Protein AF-A0AA38IL28-F1 (afdb_monomer)

Organism: NCBI:txid2755281

Sequence (100 aa):
MLLVDDINLVKEFKQQANAVRGNIGTRVSQKLDEVLNKNAGFGVLSDVASVLQGQKMENLELDSTLVAKFKFAPTTSVDVKGTFSVIEVGLENVVRYVRD

Solvent-accessible surface area (backbone atoms only — not comparable to full-atom values): 6073 Å² total; per-residue (Å²): 118,45,28,50,57,56,50,47,51,52,52,52,50,48,54,56,40,62,66,41,75,59,74,66,23,52,53,52,35,51,51,49,51,54,55,53,71,71,33,60,65,58,51,55,51,48,52,47,30,41,44,75,73,70,47,89,74,93,83,62,99,57,66,75,88,51,50,74,73,43,50,62,42,66,90,47,83,74,53,46,79,81,43,61,88,77,47,72,89,77,34,82,77,57,60,56,66,78,74,113

pLDDT: mean 79.2, std 20.26, range [32.31, 97.12]

Secondary structure (DSSP, 8-state):
--HHHHHHHHHHHHHHHHH--HHHHHHHHHHHHHHHHH-HHHHHHHHHHHHHTT---S--SS-GGGGGGGGG--SSTTTHHHHHHHHTTT-TTTTGGGT-

Mean predicted aligned error: 9.3 Å

Radius of gyration: 14.89 Å; Cα contacts (8 Å, |Δi|>4): 66; chains: 1; bounding box: 42×22×35 Å

Structure (mmCIF, N/CA/C/O backbone):
data_AF-A0AA38IL28-F1
#
_entry.id   AF-A0AA38IL28-F1
#
loop_
_atom_site.group_PDB
_atom_site.id
_atom_site.type_symbol
_atom_site.label_atom_id
_atom_site.label_alt_id
_atom_site.label_comp_id
_atom_site.label_asym_id
_atom_site.label_entity_id
_atom_site.label_seq_id
_atom_site.pdbx_PDB_ins_code
_atom_site.Cartn_x
_atom_site.Cartn_y
_atom_site.Cartn_z
_atom_site.occupancy
_atom_site.B_iso_or_equiv
_atom_site.auth_seq_id
_atom_site.auth_comp_id
_atom_site.auth_asym_id
_atom_site.auth_atom_id
_atom_site.pdbx_PDB_model_num
ATOM 1 N N . MET A 1 1 ? 9.561 -11.979 -0.006 1.00 71.00 1 MET A N 1
ATOM 2 C CA . MET A 1 1 ? 8.154 -11.684 -0.341 1.00 71.00 1 MET A CA 1
ATOM 3 C C . MET A 1 1 ? 8.171 -10.726 -1.530 1.00 71.00 1 MET A C 1
ATOM 5 O O . MET A 1 1 ? 9.170 -10.019 -1.665 1.00 71.00 1 MET A O 1
ATOM 9 N N . LEU A 1 2 ? 7.230 -10.802 -2.479 1.00 89.62 2 LEU A N 1
ATOM 10 C CA . LEU A 1 2 ? 7.201 -9.824 -3.577 1.00 89.62 2 LEU A CA 1
ATOM 11 C C . LEU A 1 2 ? 6.631 -8.515 -3.044 1.00 89.62 2 LEU A C 1
ATOM 13 O O . LEU A 1 2 ? 5.666 -8.550 -2.292 1.00 89.62 2 LEU A O 1
ATOM 17 N N . LEU A 1 3 ? 7.134 -7.376 -3.522 1.00 89.12 3 LEU A N 1
ATOM 18 C CA . LEU A 1 3 ? 6.597 -6.064 -3.141 1.00 89.12 3 LEU A CA 1
ATOM 19 C C . LEU A 1 3 ? 5.072 -5.991 -3.329 1.00 89.12 3 LEU A C 1
ATOM 21 O O . LEU A 1 3 ? 4.349 -5.432 -2.511 1.00 89.12 3 LEU A O 1
ATOM 25 N N . VAL A 1 4 ? 4.583 -6.582 -4.418 1.00 93.75 4 VAL A N 1
ATOM 26 C CA . VAL A 1 4 ? 3.153 -6.659 -4.719 1.00 93.75 4 VAL A CA 1
ATOM 27 C C . VAL A 1 4 ? 2.376 -7.389 -3.620 1.00 93.75 4 VAL A C 1
ATOM 29 O O . VAL A 1 4 ? 1.303 -6.928 -3.236 1.00 93.75 4 VAL A O 1
ATOM 32 N N . ASP A 1 5 ? 2.917 -8.490 -3.102 1.00 92.69 5 ASP A N 1
ATOM 33 C CA . ASP A 1 5 ? 2.271 -9.283 -2.055 1.00 92.69 5 ASP A CA 1
ATOM 34 C C . ASP A 1 5 ? 2.217 -8.489 -0.743 1.00 92.69 5 ASP A C 1
ATOM 36 O O . ASP A 1 5 ? 1.166 -8.417 -0.108 1.00 92.69 5 ASP A O 1
ATOM 40 N N . ASP A 1 6 ? 3.315 -7.824 -0.377 1.00 91.56 6 ASP A N 1
ATOM 41 C CA . ASP A 1 6 ? 3.411 -6.976 0.816 1.00 91.56 6 ASP A CA 1
ATOM 42 C C . ASP A 1 6 ? 2.395 -5.827 0.786 1.00 91.56 6 ASP A C 1
ATOM 44 O O . ASP A 1 6 ? 1.657 -5.599 1.748 1.00 91.56 6 ASP A O 1
ATOM 48 N N . ILE A 1 7 ? 2.333 -5.100 -0.334 1.00 94.38 7 ILE A N 1
ATOM 49 C CA . ILE A 1 7 ? 1.395 -3.987 -0.506 1.00 94.38 7 ILE A CA 1
ATOM 50 C C . ILE A 1 7 ? -0.049 -4.490 -0.451 1.00 94.38 7 ILE A C 1
ATOM 52 O O . ILE A 1 7 ? -0.899 -3.848 0.174 1.00 94.38 7 ILE A O 1
ATOM 56 N N . ASN A 1 8 ? -0.339 -5.634 -1.072 1.00 94.56 8 ASN A N 1
ATOM 57 C CA . ASN A 1 8 ? -1.669 -6.233 -1.027 1.00 94.56 8 ASN A CA 1
ATOM 58 C C . ASN A 1 8 ? -2.055 -6.636 0.399 1.00 94.56 8 ASN A C 1
ATOM 60 O O . ASN A 1 8 ? -3.158 -6.309 0.826 1.00 94.56 8 ASN A O 1
ATOM 64 N N . LEU A 1 9 ? -1.138 -7.228 1.168 1.00 94.88 9 LEU A N 1
ATOM 65 C CA . LEU A 1 9 ? -1.375 -7.584 2.567 1.00 94.88 9 LEU A CA 1
ATOM 66 C C . LEU A 1 9 ? -1.753 -6.359 3.413 1.00 94.88 9 LEU A C 1
ATOM 68 O O . LEU A 1 9 ? -2.705 -6.403 4.193 1.00 94.88 9 LEU A O 1
ATOM 72 N N . VAL A 1 10 ? -1.053 -5.234 3.235 1.00 93.81 10 VAL A N 1
ATOM 73 C CA . VAL A 1 10 ? -1.384 -3.983 3.941 1.00 93.81 10 VAL A CA 1
ATOM 74 C C . VAL A 1 10 ? -2.744 -3.432 3.495 1.00 93.81 10 VAL A C 1
ATOM 76 O O . VAL A 1 10 ? -3.526 -2.976 4.334 1.00 93.81 10 VAL A O 1
ATOM 79 N N . LYS A 1 11 ? -3.065 -3.491 2.196 1.00 94.56 11 LYS A N 1
ATOM 80 C CA . LYS A 1 11 ? -4.373 -3.066 1.663 1.00 94.56 11 LYS A CA 1
ATOM 81 C C . LYS A 1 11 ? -5.515 -3.932 2.205 1.00 94.56 11 LYS A C 1
ATOM 83 O O . LYS A 1 11 ? -6.544 -3.386 2.601 1.00 94.56 11 LYS A O 1
ATOM 88 N N . GLU A 1 12 ? -5.332 -5.246 2.272 1.00 96.56 12 GLU A N 1
ATOM 89 C CA . GLU A 1 12 ? -6.293 -6.186 2.858 1.00 96.56 12 GLU A CA 1
ATOM 90 C C . GLU A 1 12 ? -6.500 -5.913 4.350 1.00 96.56 12 GLU A C 1
ATOM 92 O O . GLU A 1 12 ? -7.638 -5.780 4.803 1.00 96.56 12 GLU A O 1
ATOM 97 N N . PHE A 1 13 ? -5.415 -5.734 5.110 1.00 95.31 13 PHE A N 1
ATOM 98 C CA . PHE A 1 13 ? -5.503 -5.353 6.520 1.00 95.31 13 PHE A CA 1
ATOM 99 C C . PHE A 1 13 ? -6.268 -4.037 6.703 1.00 95.31 13 PHE A C 1
ATOM 101 O O . PHE A 1 13 ? -7.134 -3.940 7.572 1.00 95.31 13 PHE A O 1
ATOM 108 N N . LYS A 1 14 ? -6.014 -3.036 5.852 1.00 95.94 14 LYS A N 1
ATOM 109 C CA . LYS A 1 14 ? -6.750 -1.766 5.872 1.00 95.94 14 LYS A CA 1
ATOM 110 C C . LYS A 1 14 ? -8.245 -1.963 5.626 1.00 95.94 14 LYS A C 1
ATOM 112 O O . LYS A 1 14 ? -9.058 -1.373 6.335 1.00 95.94 14 LYS A O 1
ATOM 117 N N . GLN A 1 15 ? -8.627 -2.802 4.664 1.00 96.44 15 GLN A N 1
ATOM 118 C CA . GLN A 1 15 ? -10.037 -3.123 4.414 1.00 96.44 15 GLN A CA 1
ATOM 119 C C . GLN A 1 15 ? -10.694 -3.779 5.634 1.00 96.44 15 GLN A C 1
ATOM 121 O O . GLN A 1 15 ? -11.798 -3.394 6.018 1.00 96.44 15 GLN A O 1
ATOM 126 N N . GLN A 1 16 ? -10.004 -4.726 6.273 1.00 95.69 16 GLN A N 1
ATOM 127 C CA . GLN A 1 16 ? -10.491 -5.397 7.479 1.00 95.69 16 GLN A CA 1
ATOM 128 C C . GLN A 1 16 ? -10.621 -4.428 8.659 1.00 95.69 16 GLN A C 1
ATOM 130 O O . GLN A 1 16 ? -11.646 -4.436 9.340 1.00 95.69 16 GLN A O 1
ATOM 135 N N . ALA A 1 17 ? -9.632 -3.557 8.873 1.00 94.12 17 ALA A N 1
ATOM 136 C CA . ALA A 1 17 ? -9.667 -2.530 9.912 1.00 94.12 17 ALA A CA 1
ATOM 137 C C . ALA A 1 17 ? -10.856 -1.574 9.720 1.00 94.12 17 ALA A C 1
ATOM 139 O O . ALA A 1 17 ? -11.604 -1.326 10.665 1.00 94.12 17 ALA A O 1
ATOM 140 N N . ASN A 1 18 ? -11.092 -1.135 8.480 1.00 94.44 18 ASN A N 1
ATOM 141 C CA . ASN A 1 18 ? -12.199 -0.244 8.125 1.00 94.44 18 ASN A CA 1
ATOM 142 C C . ASN A 1 18 ? -13.585 -0.895 8.279 1.00 94.44 18 ASN A C 1
ATOM 144 O O . ASN A 1 18 ? -14.587 -0.190 8.395 1.00 94.44 18 ASN A O 1
ATOM 148 N N . ALA A 1 19 ? -13.670 -2.229 8.284 1.00 95.75 19 ALA A N 1
ATOM 149 C CA . ALA A 1 19 ? -14.922 -2.950 8.506 1.00 95.75 19 ALA A CA 1
ATOM 150 C C . ALA A 1 19 ? -15.322 -3.028 9.994 1.00 95.75 19 ALA A C 1
ATOM 152 O O . ALA A 1 19 ? -16.478 -3.339 10.308 1.00 95.75 19 ALA A O 1
ATOM 153 N N . VAL A 1 20 ? -14.398 -2.745 10.923 1.00 95.56 20 VAL A N 1
ATOM 154 C CA . VAL A 1 20 ? -14.662 -2.789 12.367 1.00 95.56 20 VAL A CA 1
ATOM 155 C C . VAL A 1 20 ? -15.522 -1.595 12.780 1.00 95.56 20 VAL A C 1
ATOM 157 O O . VAL A 1 20 ? -15.138 -0.437 12.634 1.00 95.56 20 VAL A O 1
ATOM 160 N N . ARG A 1 21 ? -16.700 -1.877 13.345 1.00 93.69 21 ARG A N 1
ATOM 161 C CA . ARG A 1 21 ? -17.650 -0.848 13.791 1.00 93.69 21 ARG A CA 1
ATOM 162 C C . ARG A 1 21 ? -17.344 -0.333 15.200 1.00 93.69 21 ARG A C 1
ATOM 164 O O . ARG A 1 21 ? -16.724 -1.009 16.017 1.00 93.69 21 ARG A O 1
ATOM 171 N N . GLY A 1 22 ? -17.884 0.847 15.501 1.00 96.69 22 GLY A N 1
ATOM 172 C CA . GLY A 1 22 ? -17.823 1.471 16.822 1.00 96.69 22 GLY A CA 1
ATOM 173 C C . GLY A 1 22 ? -16.564 2.307 17.047 1.00 96.69 22 GLY A C 1
ATOM 174 O O . GLY A 1 22 ? -15.648 2.330 16.231 1.00 96.69 22 GLY A O 1
ATOM 175 N N . ASN A 1 23 ? -16.519 2.998 18.188 1.00 96.62 23 ASN A N 1
ATOM 176 C CA . ASN A 1 23 ? -15.509 4.026 18.470 1.00 96.62 23 ASN A CA 1
ATOM 177 C C . ASN A 1 23 ? -14.066 3.505 18.401 1.00 96.62 23 ASN A C 1
ATOM 179 O O . ASN A 1 23 ? -13.172 4.218 17.950 1.00 96.62 23 ASN A O 1
ATOM 183 N N . ILE A 1 24 ? -13.835 2.261 18.834 1.00 94.38 24 ILE A N 1
ATOM 184 C CA . ILE A 1 24 ? -12.511 1.631 18.764 1.00 94.38 24 ILE A CA 1
ATOM 185 C C . ILE A 1 24 ? -12.122 1.380 17.302 1.00 94.38 24 ILE A C 1
ATOM 187 O O . ILE A 1 24 ? -11.016 1.743 16.912 1.00 94.38 24 ILE A O 1
ATOM 191 N N . GLY A 1 25 ? -13.031 0.836 16.485 1.00 95.62 25 GLY A N 1
ATOM 192 C CA . GLY A 1 25 ? -12.797 0.601 15.056 1.00 95.62 25 GLY A CA 1
ATOM 193 C C . GLY A 1 25 ? -12.488 1.889 14.295 1.00 95.62 25 GLY A C 1
ATOM 194 O O . GLY A 1 25 ? -11.503 1.951 13.558 1.00 95.62 25 GLY A O 1
ATOM 195 N N . THR A 1 26 ? -13.242 2.960 14.570 1.00 97.12 26 THR A N 1
ATOM 196 C CA . THR A 1 26 ? -12.967 4.297 14.023 1.00 97.12 26 THR A CA 1
ATOM 197 C C . THR A 1 26 ? -11.570 4.781 14.405 1.00 97.12 26 THR A C 1
ATOM 199 O O . THR A 1 26 ? -10.820 5.232 13.543 1.00 97.12 26 THR A O 1
ATOM 202 N N . ARG A 1 27 ? -11.184 4.647 15.681 1.00 97.12 27 ARG A N 1
ATOM 203 C CA . ARG A 1 27 ? -9.873 5.097 16.168 1.00 97.12 27 ARG A CA 1
ATOM 204 C C . ARG A 1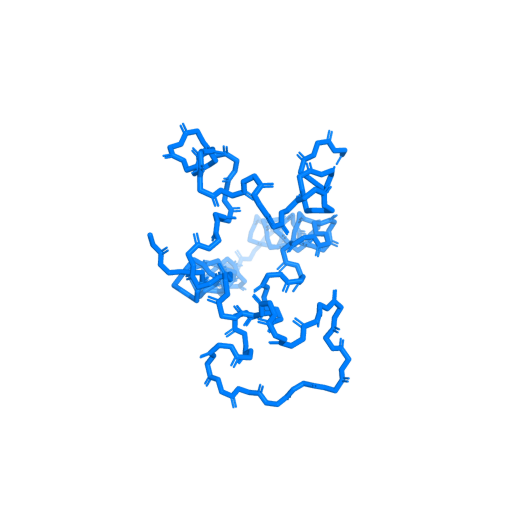 27 ? -8.717 4.305 15.554 1.00 97.12 27 ARG A C 1
ATOM 206 O O . ARG A 1 27 ? -7.685 4.891 15.239 1.00 97.12 27 ARG A O 1
ATOM 213 N N . VAL A 1 28 ? -8.882 2.994 15.377 1.00 96.19 28 VAL A N 1
ATOM 214 C CA . VAL A 1 28 ? -7.887 2.135 14.716 1.00 96.19 28 VAL A CA 1
ATOM 215 C C . VAL A 1 28 ? -7.738 2.516 13.245 1.00 96.19 28 VAL A C 1
ATOM 217 O O . VAL A 1 28 ? -6.616 2.722 12.793 1.00 96.19 28 VAL A O 1
ATOM 220 N N . SER A 1 29 ? -8.849 2.677 12.525 1.00 96.69 29 SER A N 1
ATOM 221 C CA . SER A 1 29 ? -8.845 3.034 11.099 1.00 96.69 29 SER A CA 1
ATOM 222 C C . SER A 1 29 ? -8.198 4.400 10.860 1.00 96.69 29 SER A C 1
ATOM 224 O O . SER A 1 29 ? -7.298 4.523 10.035 1.00 96.69 29 SER A O 1
ATOM 226 N N . GLN A 1 30 ? -8.562 5.403 11.668 1.00 96.94 30 GLN A N 1
ATOM 227 C CA . GLN A 1 30 ? -7.936 6.728 11.630 1.00 96.94 30 GLN A CA 1
ATOM 228 C C . GLN A 1 30 ? -6.436 6.654 11.903 1.00 96.94 30 GLN A C 1
ATOM 230 O O . GLN A 1 30 ? -5.645 7.267 11.190 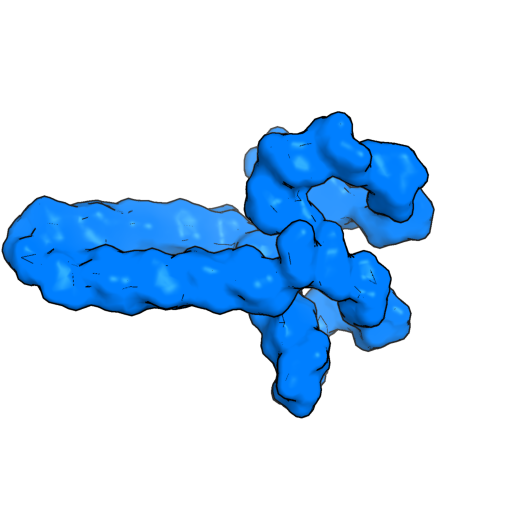1.00 96.94 30 GLN A O 1
ATOM 235 N N . LYS A 1 31 ? -6.023 5.875 12.912 1.00 96.31 31 LYS A N 1
ATOM 236 C CA . LYS A 1 31 ? -4.601 5.726 13.219 1.00 96.31 31 LYS A CA 1
ATOM 237 C C . LYS A 1 31 ? -3.842 5.054 12.078 1.00 96.31 31 LYS A C 1
ATOM 239 O O . LYS A 1 31 ? -2.713 5.449 11.792 1.00 96.31 31 LYS A O 1
ATOM 244 N N . LEU A 1 32 ? -4.445 4.053 11.442 1.00 95.81 32 LEU A N 1
ATOM 245 C CA . LEU A 1 32 ? -3.863 3.375 10.292 1.00 95.81 32 LEU A CA 1
ATOM 246 C C . LEU A 1 32 ? -3.702 4.337 9.109 1.00 95.81 32 LEU A C 1
ATOM 248 O O . LEU A 1 32 ? -2.615 4.409 8.543 1.00 95.81 32 LEU A O 1
ATOM 252 N N . ASP A 1 33 ? -4.730 5.125 8.788 1.00 95.62 33 ASP A N 1
ATOM 253 C CA . ASP A 1 33 ? -4.652 6.154 7.747 1.00 95.62 33 ASP A CA 1
ATOM 254 C C . ASP A 1 33 ? -3.565 7.190 8.045 1.00 95.62 33 ASP A C 1
ATOM 256 O O . ASP A 1 33 ? -2.762 7.503 7.172 1.00 95.62 33 ASP A O 1
ATOM 260 N N . GLU A 1 34 ? -3.477 7.685 9.283 1.00 95.81 34 GLU A N 1
ATOM 261 C CA . GLU A 1 34 ? -2.414 8.610 9.686 1.00 95.81 34 GLU A CA 1
ATOM 262 C C . GLU A 1 34 ? -1.014 8.027 9.474 1.00 95.81 34 GLU A C 1
ATOM 264 O O . GLU A 1 34 ? -0.120 8.738 9.021 1.00 95.81 34 GLU A O 1
ATOM 269 N N . VAL A 1 35 ? -0.804 6.758 9.838 1.00 93.12 35 VAL A N 1
ATOM 270 C CA . VAL A 1 35 ? 0.499 6.092 9.705 1.00 93.12 35 VAL A CA 1
ATOM 271 C C . VAL A 1 35 ? 0.861 5.906 8.235 1.00 93.12 35 VAL A C 1
ATOM 273 O O . VAL A 1 35 ? 1.980 6.235 7.847 1.00 93.12 35 VAL A O 1
ATOM 276 N N . LEU A 1 36 ? -0.075 5.421 7.416 1.00 92.38 36 LEU A N 1
ATOM 277 C CA . LEU A 1 36 ? 0.170 5.185 5.993 1.00 92.38 36 LEU A CA 1
ATOM 278 C C . LEU A 1 36 ? 0.370 6.498 5.228 1.00 92.38 36 LEU A C 1
ATOM 280 O O . LEU A 1 36 ? 1.300 6.596 4.437 1.00 92.38 36 LEU A O 1
ATOM 284 N N . ASN A 1 37 ? -0.433 7.527 5.508 1.00 91.12 37 ASN A N 1
ATOM 285 C CA . ASN A 1 37 ? -0.339 8.818 4.820 1.00 91.12 37 ASN A CA 1
ATOM 286 C C . ASN A 1 37 ? 0.921 9.608 5.201 1.00 91.12 37 ASN A C 1
ATOM 288 O O . ASN A 1 37 ? 1.423 10.381 4.392 1.00 91.12 37 ASN A O 1
ATOM 292 N N . LYS A 1 38 ? 1.442 9.436 6.424 1.00 90.38 38 LYS A N 1
ATOM 293 C CA . LYS A 1 38 ? 2.723 10.041 6.832 1.00 90.38 38 LYS A CA 1
ATOM 294 C C . LYS A 1 38 ? 3.930 9.341 6.212 1.00 90.38 38 LYS A C 1
ATOM 296 O O . LYS A 1 38 ? 4.999 9.938 6.146 1.00 90.38 38 LYS A O 1
ATOM 301 N N . ASN A 1 39 ? 3.775 8.099 5.760 1.00 88.25 39 ASN A N 1
ATOM 302 C CA . ASN A 1 39 ? 4.843 7.342 5.128 1.00 88.25 39 ASN A CA 1
ATOM 303 C C . ASN A 1 39 ? 4.797 7.520 3.603 1.00 88.25 39 ASN A C 1
ATOM 305 O O . ASN A 1 39 ? 4.209 6.715 2.883 1.00 88.25 39 ASN A O 1
ATOM 309 N N . ALA A 1 40 ? 5.455 8.566 3.100 1.00 86.69 40 ALA A N 1
ATOM 310 C CA . ALA A 1 40 ? 5.550 8.815 1.659 1.00 86.69 40 ALA A CA 1
ATOM 311 C C . ALA A 1 40 ? 6.188 7.636 0.894 1.00 86.69 40 ALA A C 1
ATOM 313 O O . ALA A 1 40 ? 5.766 7.319 -0.216 1.00 86.69 40 ALA A O 1
ATOM 314 N N . GLY A 1 41 ? 7.140 6.925 1.514 1.00 86.62 41 GLY A N 1
ATOM 315 C CA . GLY A 1 41 ? 7.766 5.737 0.928 1.00 86.62 41 GLY A CA 1
ATOM 316 C C . GLY A 1 41 ? 6.769 4.605 0.664 1.00 86.62 41 GLY A C 1
ATOM 317 O O . GLY A 1 41 ? 6.847 3.947 -0.370 1.00 86.62 41 GLY A O 1
ATOM 318 N N . PHE A 1 42 ? 5.781 4.415 1.544 1.00 88.88 42 PHE A N 1
ATOM 319 C CA . PHE A 1 42 ? 4.691 3.464 1.310 1.00 88.88 42 PHE A CA 1
ATOM 320 C C . PHE A 1 42 ? 3.838 3.852 0.091 1.00 88.88 42 PHE A C 1
ATOM 322 O O . PHE A 1 42 ? 3.407 2.970 -0.654 1.00 88.88 42 PHE A O 1
ATOM 329 N N . GLY A 1 43 ? 3.631 5.153 -0.141 1.00 89.81 43 GLY A N 1
ATOM 330 C CA . GLY A 1 43 ? 2.978 5.671 -1.347 1.00 89.81 43 GLY A CA 1
ATOM 331 C C . GLY A 1 43 ? 3.745 5.295 -2.614 1.00 89.81 43 GLY A C 1
ATOM 332 O O . GLY A 1 43 ? 3.208 4.593 -3.467 1.00 89.81 43 GLY A O 1
ATOM 333 N N . VAL A 1 44 ? 5.036 5.637 -2.673 1.00 89.06 44 VAL A N 1
ATOM 334 C CA . VAL A 1 44 ? 5.919 5.298 -3.807 1.00 89.06 44 VAL A CA 1
ATOM 335 C C . VAL A 1 44 ? 5.946 3.789 -4.068 1.00 89.06 44 VAL A C 1
ATOM 337 O O . VAL A 1 44 ? 5.848 3.338 -5.207 1.00 89.06 44 VAL A O 1
ATOM 340 N N . LEU A 1 45 ? 6.044 2.975 -3.017 1.00 90.88 45 LEU A N 1
ATOM 341 C CA . LEU A 1 45 ? 6.048 1.517 -3.141 1.00 90.88 45 LEU A CA 1
ATOM 342 C C . LEU A 1 45 ? 4.696 0.954 -3.608 1.00 90.88 45 LEU A C 1
ATOM 344 O O . LEU A 1 45 ? 4.670 -0.003 -4.383 1.00 90.88 45 LEU A O 1
ATOM 348 N N . SER A 1 46 ? 3.581 1.557 -3.189 1.00 92.25 46 SER A N 1
ATOM 349 C CA . SER A 1 46 ? 2.238 1.199 -3.670 1.00 92.25 46 SER A CA 1
ATOM 350 C C . SER A 1 46 ? 2.072 1.491 -5.160 1.00 92.25 46 SER A C 1
ATOM 352 O O . SER A 1 46 ? 1.465 0.708 -5.896 1.00 92.25 46 SER A O 1
ATOM 354 N N . ASP A 1 47 ? 2.649 2.597 -5.602 1.00 92.00 47 ASP A N 1
ATOM 355 C CA . ASP A 1 47 ? 2.660 3.035 -6.986 1.00 92.00 47 ASP A CA 1
ATOM 356 C C . ASP A 1 47 ? 3.509 2.105 -7.863 1.00 92.00 47 ASP A C 1
ATOM 358 O O . ASP A 1 47 ? 3.047 1.578 -8.880 1.00 92.00 47 ASP A O 1
ATOM 362 N N . VAL A 1 48 ? 4.723 1.791 -7.418 1.00 91.69 48 VAL A N 1
ATOM 363 C CA . VAL A 1 48 ? 5.596 0.807 -8.072 1.00 91.69 48 VAL A CA 1
ATOM 364 C C . VAL A 1 48 ? 4.924 -0.567 -8.158 1.00 91.69 48 VAL A C 1
ATOM 366 O O . VAL A 1 48 ? 4.965 -1.201 -9.213 1.00 91.69 48 VAL A O 1
ATOM 369 N N . ALA A 1 49 ? 4.263 -1.025 -7.090 1.00 93.06 49 ALA A N 1
ATOM 370 C CA . ALA A 1 49 ? 3.514 -2.282 -7.098 1.00 93.06 49 ALA A CA 1
ATOM 371 C C . ALA A 1 49 ? 2.396 -2.284 -8.154 1.00 93.06 49 ALA A C 1
ATOM 373 O O . ALA A 1 49 ? 2.193 -3.289 -8.834 1.00 93.06 49 ALA A O 1
ATOM 374 N N . SER A 1 50 ? 1.718 -1.150 -8.337 1.00 93.50 50 SER A N 1
ATOM 375 C CA . SER A 1 50 ? 0.658 -0.985 -9.336 1.00 93.50 50 SER A CA 1
ATOM 376 C C . SER A 1 50 ? 1.210 -1.126 -10.762 1.00 93.50 50 SER A C 1
ATOM 378 O O . SER A 1 50 ? 0.646 -1.853 -11.583 1.00 93.50 50 SER A O 1
ATOM 380 N N . VAL A 1 51 ? 2.379 -0.538 -11.042 1.00 93.31 51 VAL A N 1
ATOM 381 C CA . VAL A 1 51 ? 3.074 -0.703 -12.335 1.00 93.31 51 VAL A CA 1
ATOM 382 C C . VAL A 1 51 ? 3.562 -2.139 -12.540 1.00 93.31 51 VAL A C 1
ATOM 384 O O . VAL A 1 51 ? 3.412 -2.685 -13.632 1.00 93.31 51 VAL A O 1
ATOM 387 N N . LEU A 1 52 ? 4.087 -2.796 -11.498 1.00 92.19 52 LEU A N 1
ATOM 388 C CA . LEU A 1 52 ? 4.492 -4.210 -11.557 1.00 92.19 52 LEU A CA 1
ATOM 389 C C . LEU A 1 52 ? 3.315 -5.154 -11.856 1.00 92.19 52 LEU A C 1
ATOM 391 O O . LEU A 1 52 ? 3.520 -6.215 -12.443 1.00 92.19 52 LEU A O 1
ATOM 395 N N . GLN A 1 53 ? 2.092 -4.765 -11.491 1.00 93.19 53 GLN A N 1
ATOM 396 C CA . GLN A 1 53 ? 0.849 -5.464 -11.841 1.00 93.19 53 GLN A CA 1
ATOM 397 C C . GLN A 1 53 ? 0.321 -5.112 -13.246 1.00 93.19 53 GLN A C 1
ATOM 399 O O . GLN A 1 53 ? -0.724 -5.616 -13.652 1.00 93.19 53 GLN A O 1
ATOM 404 N N . GLY A 1 54 ? 1.029 -4.267 -14.001 1.00 91.94 54 GLY A N 1
ATOM 405 C CA . GLY A 1 54 ? 0.669 -3.872 -15.364 1.00 91.94 54 GLY A CA 1
ATOM 406 C C . GLY A 1 54 ? -0.254 -2.656 -15.453 1.00 91.94 54 GLY A C 1
ATOM 407 O O . GLY A 1 54 ? -0.784 -2.380 -16.530 1.00 91.94 54 GLY A O 1
ATOM 408 N N . GLN A 1 55 ? -0.463 -1.915 -14.360 1.00 92.62 55 GLN A N 1
ATOM 409 C CA . GLN A 1 55 ? -1.238 -0.676 -14.407 1.00 92.62 55 GLN A CA 1
ATOM 410 C C . GLN A 1 55 ? -0.401 0.459 -15.006 1.00 92.62 55 GLN A C 1
ATOM 412 O O . GLN A 1 55 ? 0.769 0.645 -14.668 1.00 92.62 55 GLN A O 1
ATOM 417 N N . LYS A 1 56 ? -1.009 1.244 -15.900 1.00 87.38 56 LYS A N 1
ATOM 418 C CA . LYS A 1 56 ? -0.382 2.452 -16.443 1.00 87.38 56 LYS A CA 1
ATOM 419 C C . LYS A 1 56 ? -0.484 3.576 -15.412 1.00 87.38 56 LYS A C 1
ATOM 421 O O . LYS A 1 56 ? -1.581 3.888 -14.960 1.00 87.38 56 LYS A O 1
ATOM 426 N N . MET A 1 57 ? 0.639 4.222 -15.118 1.00 85.25 57 MET A N 1
ATOM 427 C CA . MET A 1 57 ? 0.682 5.459 -14.342 1.00 85.25 57 MET A CA 1
ATOM 428 C C . MET A 1 57 ? 1.447 6.544 -15.081 1.00 85.25 57 MET A C 1
ATOM 430 O O . MET A 1 57 ? 2.473 6.273 -15.700 1.00 85.25 57 MET A O 1
ATOM 434 N N . GLU A 1 58 ? 0.925 7.766 -15.022 1.00 80.19 58 GLU A N 1
ATOM 435 C CA . GLU A 1 58 ? 1.480 8.913 -15.749 1.00 80.19 58 GLU A CA 1
ATOM 436 C C . GLU A 1 58 ? 2.524 9.678 -14.926 1.00 80.19 58 GLU A C 1
ATOM 438 O O . GLU A 1 58 ? 3.471 10.205 -15.498 1.00 80.19 58 GLU A O 1
ATOM 443 N N . ASN A 1 59 ? 2.405 9.668 -13.593 1.00 82.38 59 ASN A N 1
ATOM 444 C CA . ASN A 1 59 ? 3.232 10.465 -12.683 1.00 82.38 59 ASN A CA 1
ATOM 445 C C . ASN A 1 59 ? 3.976 9.586 -11.667 1.00 82.38 59 ASN A C 1
ATOM 447 O O . ASN A 1 59 ? 3.857 9.786 -10.463 1.00 82.38 59 ASN A O 1
ATOM 451 N N . LEU A 1 60 ? 4.709 8.576 -12.140 1.00 84.06 60 LEU A N 1
ATOM 452 C CA . LEU A 1 60 ? 5.528 7.752 -11.252 1.00 84.06 60 LEU A CA 1
ATOM 453 C C . LEU A 1 60 ? 6.743 8.563 -10.770 1.00 84.06 60 LEU A C 1
ATOM 455 O O . LEU A 1 60 ? 7.570 8.975 -11.581 1.00 84.06 60 LEU A O 1
ATOM 459 N N . GLU A 1 61 ? 6.897 8.731 -9.454 1.00 80.81 61 GLU A N 1
ATOM 460 C CA . GLU A 1 61 ? 8.059 9.383 -8.813 1.00 80.81 61 GLU A CA 1
ATOM 461 C C . GLU A 1 61 ? 9.341 8.517 -8.848 1.00 80.81 61 GLU A C 1
ATOM 463 O O . GLU A 1 61 ? 10.202 8.576 -7.972 1.00 80.81 61 GLU A O 1
ATOM 468 N N . LEU A 1 62 ? 9.469 7.663 -9.861 1.00 81.06 62 LEU A N 1
ATOM 469 C CA . LEU A 1 62 ? 10.582 6.752 -10.075 1.00 81.06 62 LEU A CA 1
ATOM 470 C C . LEU A 1 62 ? 10.808 6.601 -11.580 1.00 81.06 62 LEU A C 1
ATOM 472 O O . LEU A 1 62 ? 9.858 6.493 -12.356 1.00 81.06 62 LEU A O 1
ATO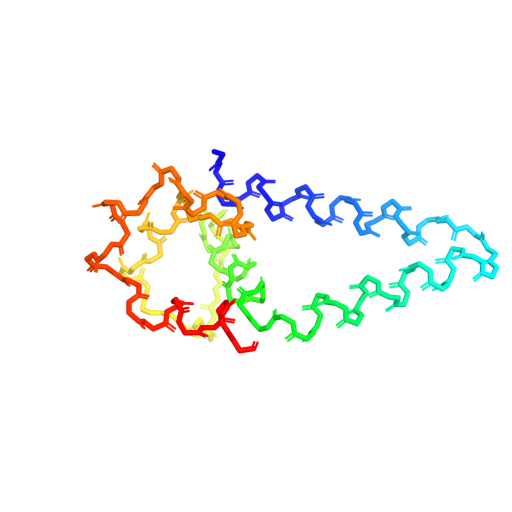M 476 N N . ASP A 1 63 ? 12.071 6.520 -11.995 1.00 82.94 63 ASP A N 1
ATOM 477 C CA . ASP A 1 63 ? 12.405 6.121 -13.359 1.00 82.94 63 ASP A CA 1
ATOM 478 C C . ASP A 1 63 ? 11.818 4.729 -13.659 1.00 82.94 63 ASP A C 1
ATOM 480 O O . ASP A 1 63 ? 12.089 3.745 -12.964 1.00 82.94 63 ASP A O 1
ATOM 484 N N . SER A 1 64 ? 11.021 4.648 -14.726 1.00 81.00 64 SER A N 1
ATOM 485 C CA . SER A 1 64 ? 10.387 3.417 -15.208 1.00 81.00 64 SER A CA 1
ATOM 486 C C . SER A 1 64 ? 11.364 2.247 -15.401 1.00 81.00 64 SER A C 1
ATOM 488 O O . SER A 1 64 ? 10.997 1.093 -15.180 1.00 81.00 64 SER A O 1
ATOM 490 N N . THR A 1 65 ? 12.626 2.523 -15.743 1.00 83.06 65 THR A N 1
ATOM 491 C CA . THR A 1 65 ? 13.672 1.503 -15.916 1.00 83.06 65 THR A CA 1
ATOM 492 C C . THR A 1 65 ? 14.072 0.838 -14.596 1.00 83.06 65 THR A C 1
ATOM 494 O O . THR A 1 65 ? 14.584 -0.285 -14.588 1.00 83.06 65 THR A O 1
ATOM 497 N N . LEU A 1 66 ? 13.816 1.501 -13.464 1.00 82.69 66 LEU A N 1
ATOM 498 C CA . LEU A 1 66 ? 14.129 1.003 -12.129 1.00 82.69 66 LEU A CA 1
ATOM 499 C C . LEU A 1 66 ? 12.996 0.170 -11.529 1.00 82.69 66 LEU A C 1
ATOM 501 O O . LEU A 1 66 ? 13.272 -0.625 -10.637 1.00 82.69 66 LEU A O 1
ATOM 505 N N . VAL A 1 67 ? 11.761 0.269 -12.032 1.00 87.19 67 VAL A N 1
ATOM 506 C CA . VAL A 1 67 ? 10.573 -0.424 -11.486 1.00 87.19 67 VAL A CA 1
ATOM 507 C C . VAL A 1 67 ? 10.812 -1.922 -11.292 1.00 87.19 67 VAL A C 1
ATOM 509 O O . VAL A 1 67 ? 10.528 -2.469 -10.227 1.00 87.19 67 VAL A O 1
ATOM 512 N N . ALA A 1 68 ? 11.411 -2.593 -12.279 1.00 86.12 68 ALA A N 1
ATOM 513 C CA . ALA A 1 68 ? 11.693 -4.027 -12.198 1.00 86.12 68 ALA A CA 1
ATOM 514 C C . ALA A 1 68 ? 12.644 -4.397 -11.041 1.00 86.12 68 ALA A C 1
ATOM 516 O O . ALA A 1 68 ? 12.552 -5.500 -10.498 1.00 86.12 68 ALA A O 1
ATOM 517 N N . LYS A 1 69 ? 13.525 -3.477 -10.620 1.00 84.88 69 LYS A N 1
ATOM 518 C CA . LYS A 1 69 ? 14.460 -3.684 -9.500 1.00 84.88 69 LYS A CA 1
ATOM 519 C C . LYS A 1 69 ? 13.749 -3.701 -8.144 1.00 84.88 69 LYS A C 1
ATOM 521 O O . LYS A 1 69 ? 14.254 -4.307 -7.206 1.00 84.88 69 LYS A O 1
ATOM 526 N N . PHE A 1 70 ? 12.559 -3.108 -8.050 1.00 85.50 70 PHE A N 1
ATOM 527 C CA . PHE A 1 70 ? 11.752 -3.074 -6.827 1.00 85.50 70 PHE A CA 1
ATOM 528 C C . PHE A 1 70 ? 10.862 -4.306 -6.638 1.00 85.50 70 PHE A C 1
ATOM 530 O O . PHE A 1 70 ? 10.146 -4.390 -5.644 1.00 85.50 70 PHE A O 1
ATOM 537 N N . LYS A 1 71 ? 10.919 -5.304 -7.533 1.00 86.19 71 LYS A N 1
ATOM 538 C CA . LYS A 1 71 ? 10.119 -6.539 -7.429 1.00 86.19 71 LYS A CA 1
ATOM 539 C C . LYS A 1 71 ? 10.204 -7.213 -6.048 1.00 86.19 71 LYS A C 1
ATOM 541 O O . LYS A 1 71 ? 9.232 -7.819 -5.604 1.00 86.19 71 LYS A O 1
ATOM 546 N N . PHE A 1 72 ? 11.351 -7.090 -5.383 1.00 83.38 72 PHE A N 1
ATOM 547 C CA . PHE A 1 72 ? 11.634 -7.658 -4.063 1.00 83.38 72 PHE A CA 1
ATOM 548 C C . PHE A 1 72 ? 11.958 -6.581 -3.016 1.00 83.38 72 PHE A C 1
ATOM 550 O O . PHE A 1 72 ? 12.682 -6.858 -2.061 1.00 83.38 72 PHE A O 1
ATOM 557 N N . ALA A 1 73 ? 11.503 -5.341 -3.226 1.00 81.94 73 ALA A N 1
ATOM 558 C CA . ALA A 1 73 ? 11.783 -4.252 -2.303 1.00 81.94 73 ALA A CA 1
ATOM 559 C C . ALA A 1 73 ? 11.172 -4.546 -0.919 1.00 81.94 73 ALA A C 1
ATOM 561 O O . ALA A 1 73 ? 9.999 -4.914 -0.848 1.00 81.94 73 ALA A O 1
ATOM 562 N N . PRO A 1 74 ? 11.945 -4.378 0.166 1.00 76.75 74 PRO A N 1
ATOM 563 C CA . PRO A 1 74 ? 11.445 -4.572 1.519 1.00 76.75 74 PRO A CA 1
ATOM 564 C C . PRO A 1 74 ? 10.411 -3.496 1.870 1.00 76.75 74 PRO A C 1
ATOM 566 O O . PRO A 1 74 ? 10.651 -2.310 1.638 1.00 76.75 74 PRO A O 1
ATOM 569 N N . THR A 1 75 ? 9.287 -3.893 2.468 1.00 74.06 75 THR A N 1
ATOM 570 C CA . THR A 1 75 ? 8.261 -2.951 2.955 1.00 74.06 75 THR A CA 1
ATOM 571 C C . THR A 1 75 ? 8.392 -2.629 4.441 1.00 74.06 75 THR A C 1
ATOM 573 O O . THR A 1 75 ? 7.853 -1.620 4.901 1.00 74.06 75 THR A O 1
ATOM 576 N N . THR A 1 76 ? 9.148 -3.430 5.200 1.00 67.44 76 THR A N 1
ATOM 577 C CA . THR A 1 76 ? 9.428 -3.183 6.619 1.00 67.44 76 THR A CA 1
ATOM 578 C C . THR A 1 76 ? 10.922 -2.997 6.882 1.00 67.44 76 THR A C 1
ATOM 580 O O . THR A 1 76 ? 11.779 -3.565 6.207 1.00 67.44 76 THR A O 1
ATOM 583 N N . SER A 1 77 ? 11.267 -2.226 7.917 1.00 58.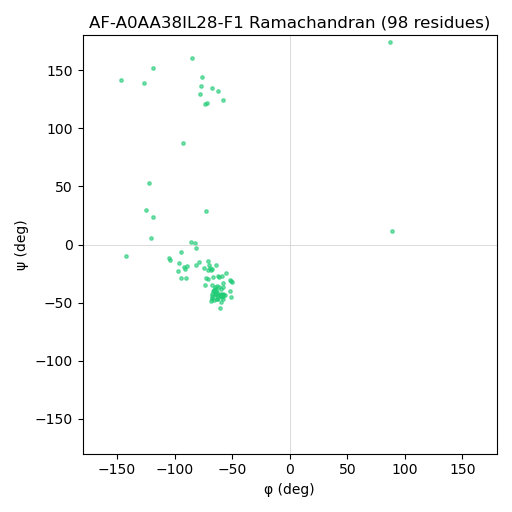97 77 SER A N 1
ATOM 584 C CA . SER A 1 77 ? 12.664 -2.039 8.344 1.00 58.97 77 SER A CA 1
ATOM 585 C C . SER A 1 77 ? 13.327 -3.334 8.839 1.00 58.97 77 SER A C 1
ATOM 587 O O . SER A 1 77 ? 14.556 -3.421 8.890 1.00 58.97 77 SER A O 1
ATOM 589 N N . VAL A 1 78 ? 12.532 -4.354 9.181 1.00 53.22 78 VAL A N 1
ATOM 590 C CA . VAL A 1 78 ? 13.013 -5.686 9.569 1.00 53.22 78 VAL A CA 1
ATOM 591 C C . VAL A 1 78 ? 13.522 -6.463 8.348 1.00 53.22 78 VAL A C 1
ATOM 593 O O . VAL A 1 78 ? 14.549 -7.135 8.453 1.00 53.22 78 VAL A O 1
ATOM 596 N N . ASP A 1 79 ? 12.909 -6.285 7.175 1.00 54.09 79 ASP A N 1
ATOM 597 C CA . ASP A 1 79 ? 13.315 -6.939 5.917 1.00 54.09 79 ASP A CA 1
ATOM 598 C C . ASP A 1 79 ? 14.655 -6.419 5.360 1.00 54.09 79 ASP 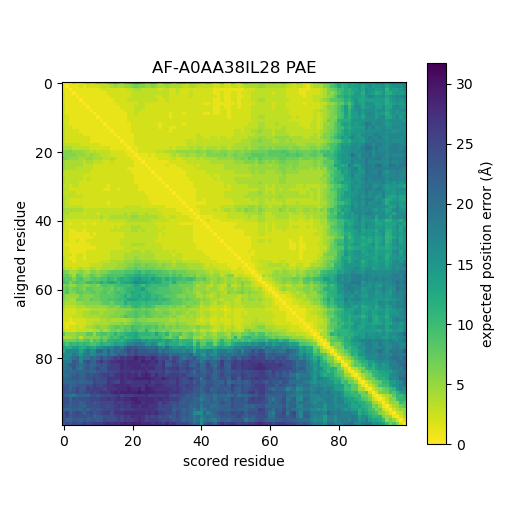A C 1
ATOM 600 O O . ASP A 1 79 ? 15.323 -7.078 4.556 1.00 54.09 79 ASP A O 1
ATOM 604 N N . VAL A 1 80 ? 15.102 -5.252 5.833 1.00 52.56 80 VAL A N 1
ATOM 605 C CA . VAL A 1 80 ? 16.359 -4.611 5.417 1.00 52.56 80 VAL A CA 1
ATOM 606 C C . VAL A 1 80 ? 17.585 -5.341 5.989 1.00 52.56 80 VAL A C 1
ATOM 608 O O . VAL A 1 80 ? 18.636 -5.384 5.351 1.00 52.56 80 VAL A O 1
ATOM 611 N N . LYS A 1 81 ? 17.475 -5.997 7.157 1.00 47.66 81 LYS A N 1
ATOM 612 C CA . LYS A 1 81 ? 18.624 -6.665 7.810 1.00 47.66 81 LYS A CA 1
ATOM 613 C C . LYS A 1 81 ? 19.117 -7.931 7.095 1.00 47.66 81 LYS A C 1
ATOM 615 O O . LYS A 1 81 ? 20.222 -8.376 7.387 1.00 47.66 81 LYS A O 1
ATOM 620 N N . GLY A 1 82 ? 18.338 -8.490 6.165 1.00 46.06 82 GLY A N 1
ATOM 621 C CA . GLY A 1 82 ? 18.715 -9.673 5.375 1.00 46.06 82 GLY A CA 1
ATOM 622 C C . GLY A 1 82 ? 19.138 -9.383 3.930 1.00 46.06 82 GLY A C 1
ATOM 623 O O . GLY A 1 82 ? 19.699 -10.259 3.280 1.00 46.06 82 GLY A O 1
ATOM 624 N N . THR A 1 83 ? 18.879 -8.176 3.416 1.00 45.38 83 THR A N 1
ATOM 625 C CA . THR A 1 83 ? 19.037 -7.818 1.988 1.00 45.38 83 THR A CA 1
ATOM 626 C C . THR A 1 83 ? 20.025 -6.673 1.743 1.00 45.38 83 THR A C 1
ATOM 628 O O . THR A 1 83 ? 20.212 -6.245 0.602 1.00 45.38 83 THR A O 1
ATOM 631 N N . PHE A 1 84 ? 20.703 -6.217 2.803 1.00 44.28 84 PHE A N 1
ATOM 632 C CA . PHE A 1 84 ? 21.611 -5.063 2.812 1.00 44.28 84 PHE A CA 1
ATOM 633 C C . PHE A 1 84 ? 22.681 -5.091 1.702 1.00 44.28 84 PHE A C 1
ATOM 635 O O . PHE A 1 84 ? 23.041 -4.043 1.186 1.00 44.28 84 PHE A O 1
ATOM 642 N N . SER A 1 85 ? 23.137 -6.272 1.272 1.00 43.69 85 SER A N 1
ATOM 643 C CA . SER A 1 85 ? 24.158 -6.428 0.225 1.00 43.69 85 SER A CA 1
ATOM 644 C C . SER A 1 85 ? 23.642 -6.323 -1.219 1.00 43.69 85 SER A C 1
ATOM 646 O O . SER A 1 85 ? 24.438 -6.117 -2.128 1.00 43.69 85 SER A O 1
ATOM 648 N N . VAL A 1 86 ? 22.333 -6.455 -1.467 1.00 45.34 86 VAL A N 1
ATOM 649 C CA . VAL A 1 86 ? 21.755 -6.432 -2.833 1.00 45.34 86 VAL A CA 1
ATOM 650 C C . VAL A 1 86 ? 21.211 -5.044 -3.202 1.00 45.34 86 VAL A C 1
ATOM 652 O O . VAL A 1 86 ? 21.102 -4.698 -4.376 1.00 45.34 86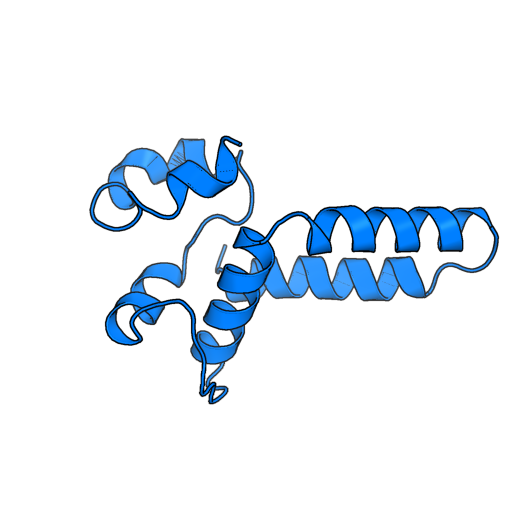 VAL A O 1
ATOM 655 N N . ILE A 1 87 ? 20.890 -4.230 -2.197 1.00 47.28 87 ILE A N 1
ATOM 656 C CA . ILE A 1 87 ? 20.159 -2.964 -2.341 1.00 47.28 87 ILE A CA 1
ATOM 657 C C . ILE A 1 87 ? 21.083 -1.739 -2.532 1.00 47.28 87 ILE A C 1
ATOM 659 O O . ILE A 1 87 ? 20.650 -0.715 -3.069 1.00 47.28 87 ILE A O 1
ATOM 663 N N . GLU A 1 88 ? 22.362 -1.843 -2.160 1.00 42.81 88 GLU A N 1
ATOM 664 C CA . GLU A 1 88 ? 23.329 -0.730 -2.166 1.00 42.81 88 GLU A CA 1
ATOM 665 C C . GLU A 1 88 ? 23.531 -0.095 -3.556 1.00 42.81 88 GLU A C 1
ATOM 667 O O . GLU A 1 88 ? 23.761 1.103 -3.666 1.00 42.81 88 GLU A O 1
ATOM 672 N N . VAL A 1 89 ? 23.325 -0.847 -4.642 1.00 46.50 89 VAL A N 1
ATOM 673 C CA . VAL A 1 89 ? 23.552 -0.355 -6.016 1.00 46.50 89 VAL A CA 1
ATOM 674 C C . VAL A 1 89 ? 22.375 0.482 -6.565 1.00 46.50 89 VAL A C 1
ATOM 676 O O . VAL A 1 89 ? 22.45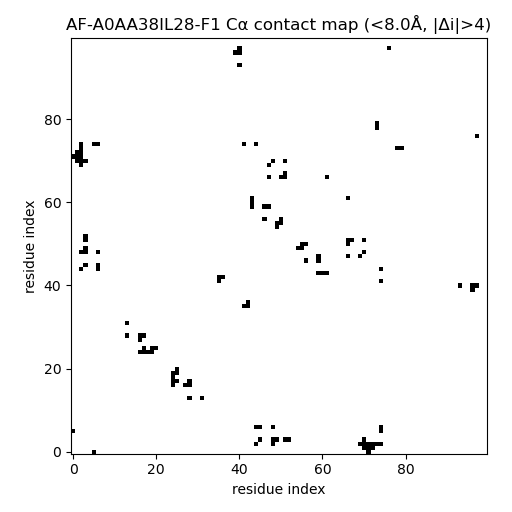5 1.000 -7.677 1.00 46.50 89 VAL A O 1
ATOM 679 N N . GLY A 1 90 ? 21.265 0.647 -5.826 1.00 45.44 90 GLY A N 1
ATOM 680 C CA . GLY A 1 90 ? 20.067 1.315 -6.367 1.00 45.44 90 GLY A CA 1
ATOM 681 C C . GLY A 1 90 ? 19.252 2.229 -5.450 1.00 45.44 90 GLY A C 1
ATOM 682 O O . GLY A 1 90 ? 18.369 2.904 -5.972 1.00 45.44 90 GLY A O 1
ATOM 683 N N . LEU A 1 91 ? 19.493 2.277 -4.133 1.00 46.66 91 LEU A N 1
ATOM 684 C CA . LEU A 1 91 ? 18.57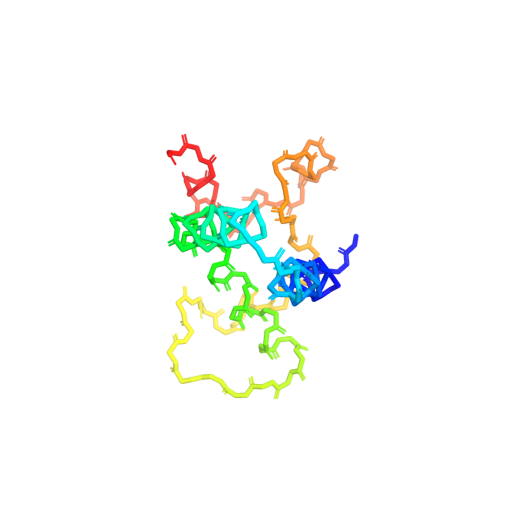8 2.941 -3.181 1.00 46.66 91 LEU A CA 1
ATOM 685 C C . LEU A 1 91 ? 19.208 4.021 -2.282 1.00 46.66 91 LEU A C 1
ATOM 687 O O . LEU A 1 91 ? 18.674 4.284 -1.203 1.00 46.66 91 LEU A O 1
ATOM 691 N N . GLU A 1 92 ? 20.255 4.731 -2.715 1.00 42.88 92 GLU A N 1
ATOM 692 C CA . GLU A 1 92 ? 20.760 5.893 -1.94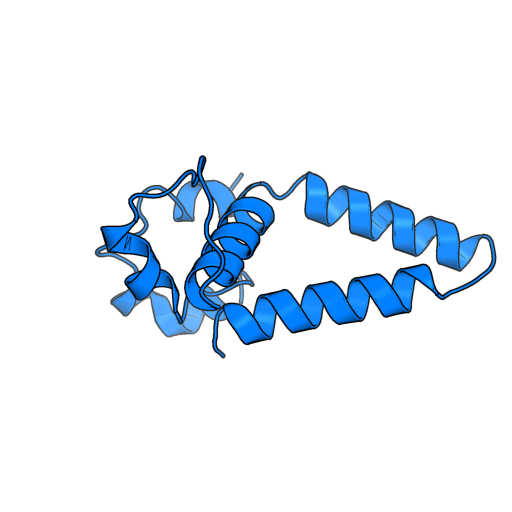8 1.00 42.88 92 GLU A CA 1
ATOM 693 C C . GLU A 1 92 ? 19.671 6.956 -1.671 1.00 42.88 92 GLU A C 1
ATOM 695 O O . GLU A 1 92 ? 19.725 7.652 -0.657 1.00 42.88 92 GLU A O 1
ATOM 700 N N . ASN A 1 93 ? 18.622 7.021 -2.501 1.00 42.62 93 ASN A N 1
ATOM 701 C CA . ASN A 1 93 ? 17.503 7.952 -2.322 1.00 42.62 93 ASN A CA 1
ATOM 702 C C . ASN A 1 93 ? 16.328 7.400 -1.486 1.00 42.62 93 ASN A C 1
ATOM 704 O O . ASN A 1 93 ? 15.576 8.190 -0.925 1.00 42.62 93 ASN A O 1
ATOM 708 N N . VAL A 1 94 ? 16.173 6.076 -1.344 1.00 42.78 94 VAL A N 1
ATOM 709 C CA . VAL A 1 94 ? 15.057 5.467 -0.579 1.00 42.78 94 VAL A CA 1
ATOM 710 C C . VAL A 1 94 ? 15.458 5.165 0.868 1.00 42.78 94 VAL A C 1
ATOM 712 O O . VAL A 1 94 ? 14.631 5.258 1.771 1.00 42.78 94 VAL A O 1
ATOM 715 N N . VAL A 1 95 ? 16.742 4.896 1.133 1.00 42.91 95 VAL A N 1
ATOM 716 C CA . VAL A 1 95 ? 17.241 4.647 2.500 1.00 42.91 95 VAL A CA 1
ATOM 717 C C . VAL A 1 95 ? 17.153 5.895 3.392 1.00 42.91 95 VAL A C 1
ATOM 719 O O . VAL A 1 95 ? 16.961 5.755 4.600 1.00 42.91 95 VAL A O 1
ATOM 722 N N . ARG A 1 96 ? 17.212 7.113 2.827 1.00 38.97 96 ARG A N 1
ATOM 723 C CA . ARG A 1 96 ? 16.951 8.346 3.598 1.00 38.97 96 ARG A CA 1
ATOM 724 C C . ARG A 1 96 ? 15.507 8.425 4.103 1.00 38.97 96 ARG A C 1
ATOM 726 O O . ARG A 1 96 ? 15.298 8.822 5.238 1.00 38.97 96 ARG A O 1
ATOM 733 N N . TYR A 1 97 ? 14.535 7.954 3.324 1.00 42.41 97 TYR A N 1
ATOM 734 C CA . TYR A 1 97 ? 13.110 8.042 3.670 1.00 42.41 97 TYR A CA 1
ATOM 735 C C . TYR A 1 97 ? 12.674 7.162 4.849 1.00 42.41 97 TYR A C 1
ATOM 737 O O . TYR A 1 97 ? 11.627 7.405 5.434 1.00 42.41 97 TYR A O 1
ATOM 745 N N . VAL A 1 98 ? 13.448 6.130 5.195 1.00 40.41 98 VAL A N 1
ATOM 746 C CA . VAL A 1 98 ? 13.127 5.215 6.308 1.00 40.41 98 VAL A CA 1
ATOM 747 C C . VAL A 1 98 ? 13.816 5.648 7.614 1.00 40.41 98 VAL A C 1
ATOM 749 O O . VAL A 1 98 ? 13.578 5.051 8.663 1.00 40.41 98 VAL A O 1
ATOM 752 N N . ARG A 1 99 ? 14.689 6.667 7.570 1.00 32.31 99 ARG A N 1
ATOM 753 C CA . ARG A 1 99 ? 15.472 7.133 8.727 1.00 32.31 99 ARG A CA 1
ATOM 754 C C . ARG A 1 99 ? 14.997 8.439 9.364 1.00 32.31 99 ARG A C 1
ATOM 756 O O . ARG A 1 99 ? 15.471 8.707 10.466 1.00 32.31 99 ARG A O 1
ATOM 763 N N . ASP A 1 100 ? 14.090 9.174 8.726 1.00 33.00 100 ASP A N 1
ATOM 764 C CA . ASP A 1 100 ? 13.561 10.449 9.229 1.00 33.00 100 ASP A CA 1
ATOM 765 C C . ASP A 1 100 ? 12.118 10.315 9.747 1.00 33.00 100 ASP A C 1
ATOM 767 O O . ASP A 1 100 ? 11.275 9.719 9.035 1.00 33.00 100 ASP A O 1
#

Foldseek 3Di:
DFLLVVLVVLVVVLVVLCPDDDDVSVVSNVVSCVVCVVQVLSVLSNVLSCVVVVHDDDDRPDDPVCSVVRRPPDPDPVVCVVCVVPCVVPPPPPVVSVVD